Protein AF-A0A1B2EQB4-F1 (afdb_monomer_lite)

Foldseek 3Di:
DDPVVVVVVVLVVVLLVLLVVLLPDDPVCSVVSLVVQLVVQLVVCVVVPDDSVRSNVVSVVSSVSSVVNNVCVVVPVPDPPPDD

pLDDT: mean 88.97, std 14.5, range [37.75, 97.75]

Radius of gyration: 14.94 Å; chains: 1; bounding box: 43×27×37 Å

Secondary structure (DSSP, 8-state):
--HHHHHHHHHHHHHHHHHHHHHTS-HHHHHHHHHHHHHHHHHHHHHTT--HHHHHHHHHHHHHHHHHHHHHHHT--SSS----

Structure (mmCIF, N/CA/C/O backbone):
data_AF-A0A1B2EQB4-F1
#
_entry.id   AF-A0A1B2EQB4-F1
#
loop_
_atom_site.group_PDB
_atom_site.id
_atom_site.type_symbol
_atom_site.label_atom_id
_atom_site.label_alt_id
_atom_site.label_comp_id
_atom_site.label_asym_id
_atom_site.label_entity_id
_atom_site.label_seq_id
_atom_site.pdbx_PDB_ins_code
_atom_site.Cartn_x
_atom_site.Cartn_y
_atom_site.Cartn_z
_atom_site.occupancy
_atom_site.B_iso_or_equiv
_atom_site.auth_seq_id
_atom_site.auth_comp_id
_atom_site.auth_asym_id
_atom_site.auth_atom_id
_atom_site.pdbx_PDB_model_num
ATOM 1 N N . MET A 1 1 ? 8.572 15.804 15.863 1.00 58.91 1 MET A N 1
ATOM 2 C CA . MET A 1 1 ? 7.645 15.475 14.757 1.00 58.91 1 MET A CA 1
ATOM 3 C C . MET A 1 1 ? 6.253 15.260 15.322 1.00 58.91 1 MET A C 1
ATOM 5 O O . MET A 1 1 ? 6.141 14.755 16.436 1.00 58.91 1 MET A O 1
ATOM 9 N N . SER A 1 2 ? 5.210 15.701 14.617 1.00 80.19 2 SER A N 1
ATOM 10 C CA . SER A 1 2 ? 3.822 15.519 15.063 1.00 80.19 2 SER A CA 1
ATOM 11 C C . SER A 1 2 ? 3.354 14.075 14.820 1.00 80.19 2 SER A C 1
ATOM 13 O O . SER A 1 2 ? 3.864 13.389 13.936 1.00 80.19 2 SER A O 1
ATOM 15 N N . LYS A 1 3 ? 2.356 13.594 15.577 1.00 74.75 3 LYS A N 1
ATOM 16 C CA . LYS A 1 3 ? 1.791 12.239 15.386 1.00 74.75 3 LYS A CA 1
ATOM 17 C C . LYS A 1 3 ? 1.269 12.008 13.959 1.00 74.75 3 LYS A C 1
ATOM 19 O O . LYS A 1 3 ? 1.355 10.895 13.455 1.00 74.75 3 LYS A O 1
ATOM 24 N N . GLN A 1 4 ? 0.761 13.058 13.311 1.00 73.38 4 GLN A N 1
ATOM 25 C CA . GLN A 1 4 ? 0.277 13.000 11.930 1.00 73.38 4 GLN A CA 1
ATOM 26 C C . GLN A 1 4 ? 1.412 12.799 10.918 1.00 73.38 4 GLN A C 1
ATOM 28 O O . GLN A 1 4 ? 1.241 12.025 9.983 1.00 73.38 4 GLN A O 1
ATOM 33 N N . GLN A 1 5 ? 2.574 13.431 11.126 1.00 76.06 5 GLN A N 1
ATOM 34 C CA . GLN A 1 5 ? 3.749 13.225 10.269 1.00 76.06 5 GLN A CA 1
ATOM 35 C C . GLN A 1 5 ? 4.214 11.766 10.324 1.00 76.06 5 GLN A C 1
ATOM 37 O O . GLN A 1 5 ? 4.344 11.129 9.287 1.00 76.06 5 GLN A O 1
ATOM 42 N N . ASN A 1 6 ? 4.316 11.191 11.526 1.00 82.88 6 ASN A N 1
ATOM 43 C CA . ASN A 1 6 ? 4.727 9.793 11.689 1.00 82.88 6 ASN A CA 1
ATOM 44 C C . ASN A 1 6 ? 3.763 8.805 11.004 1.00 82.88 6 ASN A C 1
ATOM 46 O O . ASN A 1 6 ? 4.196 7.790 10.462 1.00 82.88 6 ASN A O 1
ATOM 50 N N . ALA A 1 7 ? 2.455 9.086 11.031 1.00 84.12 7 ALA A N 1
ATOM 51 C CA . ALA A 1 7 ? 1.458 8.255 10.359 1.00 84.12 7 ALA A CA 1
ATOM 52 C C . ALA A 1 7 ? 1.573 8.351 8.829 1.00 84.12 7 ALA A C 1
ATOM 54 O O . ALA A 1 7 ? 1.530 7.328 8.144 1.00 84.12 7 ALA A O 1
ATOM 55 N N . ALA A 1 8 ? 1.766 9.560 8.294 1.00 86.38 8 ALA A N 1
ATOM 56 C CA . ALA A 1 8 ? 1.977 9.770 6.865 1.00 86.38 8 ALA A CA 1
ATOM 57 C C . ALA A 1 8 ? 3.261 9.078 6.375 1.00 86.38 8 ALA A C 1
ATOM 59 O O . ALA A 1 8 ? 3.221 8.348 5.385 1.00 86.38 8 ALA A O 1
ATOM 60 N N . ASP A 1 9 ? 4.368 9.219 7.107 1.00 91.00 9 ASP A N 1
ATOM 61 C CA . ASP A 1 9 ? 5.647 8.581 6.777 1.00 91.00 9 ASP A CA 1
ATOM 62 C C . ASP A 1 9 ? 5.548 7.050 6.801 1.00 91.00 9 ASP A C 1
ATOM 64 O O . ASP A 1 9 ? 6.086 6.364 5.924 1.00 91.00 9 ASP A O 1
ATOM 68 N N . ALA A 1 10 ? 4.808 6.493 7.765 1.00 88.75 10 ALA A N 1
ATOM 69 C CA . ALA A 1 10 ? 4.550 5.059 7.832 1.00 88.75 10 ALA A CA 1
ATOM 70 C C . ALA A 1 10 ? 3.740 4.564 6.621 1.00 88.75 10 ALA A C 1
ATOM 72 O O . ALA A 1 10 ? 4.072 3.528 6.039 1.00 88.75 10 ALA A O 1
ATOM 73 N N . ILE A 1 11 ? 2.717 5.316 6.198 1.00 90.00 11 ILE A N 1
ATOM 74 C CA . ILE A 1 11 ? 1.913 4.990 5.011 1.00 90.00 11 ILE A CA 1
ATOM 75 C C . ILE A 1 11 ? 2.771 5.065 3.744 1.00 90.00 11 ILE A C 1
ATOM 77 O O . ILE A 1 11 ? 2.751 4.131 2.943 1.00 90.00 11 ILE A O 1
ATOM 81 N N . LEU A 1 12 ? 3.575 6.117 3.578 1.00 91.88 12 LEU A N 1
ATOM 82 C CA . LEU A 1 12 ? 4.489 6.256 2.439 1.00 91.88 12 LEU A CA 1
ATOM 83 C C . LEU A 1 12 ? 5.513 5.116 2.387 1.00 91.88 12 LEU A C 1
ATOM 85 O O . LEU A 1 12 ? 5.776 4.553 1.322 1.00 91.88 12 LEU A O 1
ATOM 89 N N . THR A 1 13 ? 6.051 4.724 3.541 1.00 93.81 13 THR A N 1
ATOM 90 C CA . THR A 1 13 ? 6.961 3.577 3.656 1.00 93.81 13 THR A CA 1
ATOM 91 C C . THR A 1 13 ? 6.269 2.278 3.240 1.00 93.81 13 THR A C 1
ATOM 93 O O . THR A 1 13 ? 6.841 1.481 2.491 1.00 93.81 13 THR A O 1
ATOM 96 N N . ALA A 1 14 ? 5.021 2.070 3.668 1.00 92.19 14 ALA A N 1
ATOM 97 C CA . ALA A 1 14 ? 4.231 0.909 3.273 1.00 92.19 14 ALA A CA 1
ATOM 98 C C . ALA A 1 14 ? 3.955 0.889 1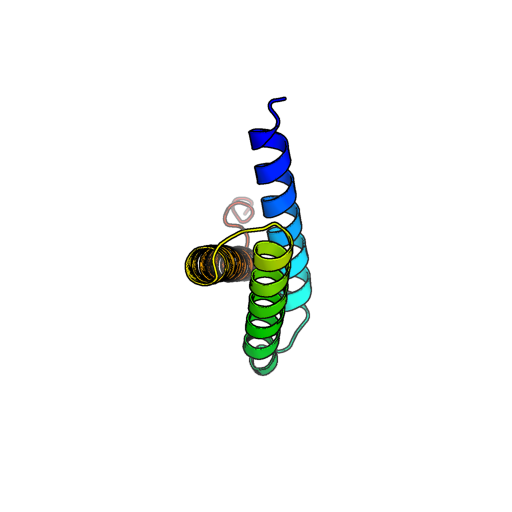.760 1.00 92.19 14 ALA A C 1
ATOM 100 O O . ALA A 1 14 ? 4.184 -0.142 1.126 1.00 92.19 14 ALA A O 1
ATOM 101 N N . ILE A 1 15 ? 3.561 2.026 1.176 1.00 94.94 15 ILE A N 1
ATOM 102 C CA . ILE A 1 15 ? 3.337 2.186 -0.270 1.00 94.94 15 ILE A CA 1
ATOM 103 C C . ILE A 1 15 ? 4.603 1.834 -1.054 1.00 94.94 15 ILE A C 1
ATOM 105 O O . ILE A 1 15 ? 4.546 1.027 -1.981 1.00 94.94 15 ILE A O 1
ATOM 109 N N . ASN A 1 16 ? 5.761 2.373 -0.660 1.00 95.00 16 ASN A N 1
ATOM 110 C CA . ASN A 1 16 ? 7.036 2.060 -1.309 1.00 95.00 16 ASN A CA 1
ATOM 111 C C . ASN A 1 16 ? 7.363 0.564 -1.231 1.00 95.00 16 ASN A C 1
ATOM 113 O O . ASN A 1 16 ? 7.712 -0.052 -2.239 1.00 95.00 16 ASN A O 1
ATOM 117 N N . ARG A 1 17 ? 7.203 -0.052 -0.055 1.00 95.19 17 ARG A N 1
ATOM 118 C CA . ARG A 1 17 ? 7.430 -1.492 0.119 1.00 95.19 17 ARG A CA 1
ATOM 119 C C . ARG A 1 17 ? 6.513 -2.323 -0.779 1.00 95.19 17 ARG A C 1
ATOM 121 O O . ARG A 1 17 ? 6.975 -3.289 -1.384 1.00 95.19 17 ARG A O 1
ATOM 128 N N . TYR A 1 18 ? 5.236 -1.967 -0.872 1.00 95.75 18 TYR A N 1
ATOM 129 C CA . TYR A 1 18 ? 4.267 -2.686 -1.699 1.00 95.75 18 TYR A CA 1
ATOM 130 C C . TYR A 1 18 ? 4.524 -2.498 -3.185 1.00 95.75 18 TYR A C 1
ATOM 132 O O . TYR A 1 18 ? 4.494 -3.481 -3.919 1.00 95.75 18 TYR A O 1
ATOM 140 N N . ALA A 1 19 ? 4.883 -1.291 -3.620 1.00 96.69 19 ALA A N 1
ATOM 141 C CA . ALA A 1 19 ? 5.300 -1.049 -4.995 1.00 96.69 19 ALA A CA 1
ATOM 142 C C . ALA A 1 19 ? 6.487 -1.951 -5.380 1.00 96.69 19 ALA A C 1
ATOM 144 O O . ALA A 1 19 ? 6.423 -2.656 -6.384 1.00 96.69 19 ALA A O 1
ATOM 145 N N . MET A 1 20 ? 7.514 -2.041 -4.527 1.00 96.94 20 MET A N 1
ATOM 146 C CA . MET A 1 20 ? 8.660 -2.933 -4.755 1.00 96.94 20 MET A CA 1
ATOM 147 C C . MET A 1 20 ? 8.288 -4.421 -4.762 1.00 96.94 20 MET A C 1
ATOM 149 O O . MET A 1 20 ? 8.920 -5.206 -5.464 1.00 96.94 20 MET A O 1
ATOM 153 N N . GLN A 1 21 ? 7.291 -4.840 -3.980 1.00 96.38 21 GLN A N 1
ATOM 154 C CA . GLN A 1 21 ? 6.791 -6.219 -4.009 1.00 96.38 21 GLN A CA 1
ATOM 155 C C . GLN A 1 21 ? 6.012 -6.513 -5.297 1.00 96.38 21 GLN A C 1
ATOM 157 O O . GLN A 1 21 ? 6.149 -7.602 -5.846 1.00 96.38 21 GLN A O 1
ATOM 162 N N . ILE A 1 22 ? 5.241 -5.546 -5.796 1.00 97.38 22 ILE A N 1
ATOM 163 C CA . ILE A 1 22 ? 4.458 -5.669 -7.031 1.00 97.38 22 ILE A CA 1
ATOM 164 C C . ILE A 1 22 ? 5.353 -5.686 -8.267 1.00 97.38 22 ILE A C 1
ATOM 166 O O . ILE A 1 22 ? 5.125 -6.491 -9.163 1.00 97.38 22 ILE A O 1
ATOM 170 N N . LEU A 1 23 ? 6.394 -4.855 -8.302 1.00 95.94 23 LEU A N 1
ATOM 171 C CA . LEU A 1 23 ? 7.349 -4.801 -9.414 1.00 95.94 23 LEU A CA 1
ATOM 172 C C . LEU A 1 23 ? 8.067 -6.133 -9.662 1.00 95.94 23 LEU A C 1
ATOM 174 O O . LEU A 1 23 ? 8.477 -6.408 -10.784 1.00 95.94 23 LEU A O 1
ATOM 178 N N . LYS A 1 24 ? 8.190 -6.979 -8.632 1.00 96.25 24 LYS A N 1
ATOM 179 C CA . LYS A 1 24 ? 8.767 -8.329 -8.740 1.00 96.25 24 LYS A CA 1
ATOM 180 C C . LYS A 1 24 ? 7.822 -9.347 -9.382 1.00 96.25 24 LYS A C 1
ATOM 182 O O . LYS A 1 24 ? 8.247 -1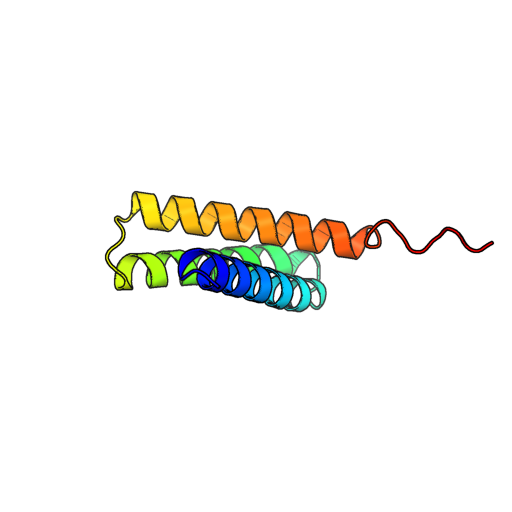0.467 -9.650 1.00 96.25 24 LYS A O 1
ATOM 187 N N . LEU A 1 25 ? 6.550 -8.997 -9.570 1.00 96.19 25 LEU A N 1
ATOM 188 C CA . LEU A 1 25 ? 5.546 -9.880 -10.148 1.00 96.19 25 LEU A CA 1
ATOM 189 C C . LEU A 1 25 ? 5.397 -9.633 -11.658 1.00 96.19 25 LEU A C 1
ATOM 191 O O . LEU A 1 25 ? 5.451 -8.475 -12.099 1.00 96.19 25 LEU A O 1
ATOM 195 N N . PRO A 1 26 ? 5.119 -10.696 -12.435 1.00 94.88 26 PRO A N 1
ATOM 196 C CA . PRO A 1 26 ? 4.607 -10.584 -13.797 1.00 94.88 26 PRO A CA 1
ATOM 197 C C . PRO A 1 26 ? 3.367 -9.683 -13.868 1.00 94.88 26 PRO A C 1
ATOM 199 O O . PRO A 1 26 ? 2.563 -9.663 -12.934 1.00 94.88 26 PRO A O 1
ATOM 202 N N . ALA A 1 27 ? 3.215 -8.928 -14.962 1.00 91.88 27 ALA A N 1
ATOM 203 C CA . ALA A 1 27 ? 2.177 -7.901 -15.103 1.00 91.88 27 ALA A CA 1
ATOM 204 C C . ALA A 1 27 ? 0.749 -8.439 -14.890 1.00 91.88 27 ALA A C 1
ATOM 206 O O . ALA A 1 27 ? -0.063 -7.792 -14.230 1.00 91.88 27 ALA A O 1
ATOM 207 N N . ASP A 1 28 ? 0.475 -9.652 -15.368 1.00 93.88 28 ASP A N 1
ATOM 208 C CA . ASP A 1 28 ? -0.789 -10.381 -15.222 1.00 93.88 28 ASP A CA 1
ATOM 209 C C . ASP A 1 28 ? -1.129 -10.740 -13.763 1.00 93.88 28 ASP A C 1
ATOM 211 O O . ASP A 1 28 ? -2.296 -10.913 -13.420 1.00 93.88 28 ASP A O 1
ATOM 215 N N . GLN A 1 29 ? -0.135 -10.789 -12.872 1.00 95.69 29 GLN A N 1
ATOM 216 C CA . GLN A 1 29 ? -0.320 -11.131 -11.457 1.00 95.69 29 GLN A CA 1
ATOM 217 C C . GLN A 1 29 ? -0.433 -9.906 -10.538 1.00 95.69 29 GLN A C 1
ATOM 219 O O . GLN A 1 29 ? -0.791 -10.029 -9.361 1.00 95.69 29 GLN A O 1
ATOM 224 N N . ARG A 1 30 ? -0.129 -8.705 -11.043 1.00 96.19 30 ARG A N 1
ATOM 225 C CA . ARG A 1 30 ? -0.083 -7.480 -10.226 1.00 96.19 30 ARG A CA 1
ATOM 226 C C . ARG A 1 30 ? -1.461 -7.048 -9.739 1.00 96.19 30 ARG A C 1
ATOM 228 O O . ARG A 1 30 ? -1.594 -6.635 -8.590 1.00 96.19 30 ARG A O 1
ATOM 235 N N . GLU A 1 31 ? -2.492 -7.206 -10.565 1.00 96.94 31 GLU A N 1
ATOM 236 C CA . GLU A 1 31 ? -3.877 -6.866 -10.211 1.00 96.94 31 GLU A CA 1
ATOM 237 C C . GLU A 1 31 ? -4.381 -7.650 -8.995 1.00 96.94 31 GLU A C 1
ATOM 239 O O . GLU A 1 31 ? -4.910 -7.065 -8.047 1.00 96.94 31 GLU A O 1
ATOM 244 N N . ALA A 1 32 ? -4.114 -8.958 -8.954 1.00 96.94 32 ALA A N 1
ATOM 245 C CA . ALA A 1 32 ? -4.433 -9.788 -7.795 1.00 96.94 32 ALA A CA 1
ATOM 246 C C . ALA A 1 32 ? -3.706 -9.299 -6.530 1.00 96.94 32 ALA A C 1
ATOM 248 O O . ALA A 1 32 ? -4.277 -9.283 -5.436 1.00 96.94 32 ALA A O 1
ATOM 249 N N . ARG A 1 33 ? -2.457 -8.834 -6.672 1.00 97.31 33 ARG A N 1
ATOM 250 C CA . ARG A 1 33 ? -1.684 -8.285 -5.553 1.00 97.31 33 ARG A CA 1
ATOM 251 C C . ARG A 1 33 ? -2.244 -6.948 -5.054 1.00 97.31 33 ARG A C 1
ATOM 253 O O . ARG A 1 33 ? -2.323 -6.756 -3.841 1.00 97.31 33 ARG A O 1
ATOM 260 N N . TYR A 1 34 ? -2.682 -6.055 -5.943 1.00 97.56 34 TYR A N 1
ATOM 261 C CA . TYR A 1 34 ? -3.375 -4.821 -5.550 1.00 97.56 34 TYR A CA 1
ATOM 262 C C . TYR A 1 34 ? -4.674 -5.115 -4.789 1.00 97.56 34 TYR A C 1
ATOM 264 O O . TYR A 1 34 ? -4.922 -4.506 -3.747 1.00 97.56 34 TYR A O 1
ATOM 272 N N . ALA A 1 35 ? -5.477 -6.073 -5.265 1.00 97.69 35 ALA A N 1
ATOM 273 C CA . ALA A 1 35 ? -6.714 -6.480 -4.599 1.00 97.69 35 ALA A CA 1
ATOM 274 C C . ALA A 1 35 ? -6.458 -7.056 -3.195 1.00 97.69 35 ALA A C 1
ATOM 276 O O . ALA A 1 35 ? -7.177 -6.722 -2.251 1.00 97.69 35 ALA A O 1
ATOM 277 N N . MET A 1 36 ? -5.395 -7.853 -3.032 1.00 97.25 36 MET A N 1
ATOM 278 C CA . MET A 1 36 ? -4.971 -8.364 -1.726 1.00 97.25 36 MET A CA 1
ATOM 279 C C . MET A 1 36 ? -4.635 -7.226 -0.750 1.00 97.25 36 MET A C 1
ATOM 281 O O . MET A 1 36 ? -5.161 -7.206 0.363 1.00 97.25 36 MET A O 1
ATOM 285 N N . TYR A 1 37 ? -3.805 -6.253 -1.150 1.00 95.50 37 TYR A N 1
ATOM 286 C CA . TYR A 1 37 ? -3.481 -5.117 -0.276 1.00 95.50 37 TYR A CA 1
ATOM 287 C C . TYR A 1 37 ? -4.706 -4.274 0.060 1.00 95.50 37 TYR A C 1
ATOM 289 O O . TYR A 1 37 ? -4.852 -3.850 1.205 1.00 95.50 37 TYR A O 1
ATOM 297 N N . ARG A 1 38 ? -5.613 -4.074 -0.905 1.00 97.44 38 ARG A N 1
ATOM 298 C CA . ARG A 1 38 ? -6.893 -3.407 -0.657 1.00 97.44 38 ARG A CA 1
ATOM 299 C C . ARG A 1 38 ? -7.656 -4.090 0.479 1.00 97.44 38 ARG A C 1
ATOM 301 O O . ARG A 1 38 ? -8.087 -3.412 1.403 1.00 97.44 38 ARG A O 1
ATOM 308 N N . GLY A 1 39 ? -7.800 -5.416 0.420 1.00 97.12 39 GLY A N 1
ATOM 309 C CA . GLY A 1 39 ? -8.493 -6.199 1.447 1.00 97.12 39 GLY A CA 1
ATOM 310 C C . GLY A 1 39 ? -7.860 -6.050 2.830 1.00 97.12 39 GLY A C 1
ATOM 311 O O . GLY A 1 39 ? -8.569 -5.781 3.796 1.00 97.12 39 GLY A O 1
ATOM 312 N N . ILE A 1 40 ? -6.526 -6.121 2.904 1.00 95.12 40 ILE A N 1
ATOM 313 C CA . ILE A 1 40 ? -5.772 -5.928 4.154 1.00 95.12 40 ILE A CA 1
ATOM 314 C C . ILE A 1 40 ? -6.058 -4.553 4.767 1.00 95.12 40 ILE A C 1
ATOM 316 O O . ILE A 1 40 ? -6.297 -4.455 5.968 1.00 95.12 40 ILE A O 1
ATOM 320 N N . TYR A 1 41 ? -6.060 -3.486 3.964 1.00 94.56 41 TYR A N 1
ATOM 321 C CA . TYR A 1 41 ? -6.336 -2.143 4.476 1.00 94.56 41 TYR A CA 1
ATOM 322 C C . TYR A 1 41 ? -7.787 -1.944 4.896 1.00 94.56 41 TYR A C 1
ATOM 324 O O . TYR A 1 41 ? -8.018 -1.295 5.912 1.00 94.56 41 TYR A O 1
ATOM 332 N N . VAL A 1 42 ? -8.752 -2.510 4.166 1.00 97.31 42 VAL A N 1
ATOM 333 C CA . VAL A 1 42 ? -10.161 -2.473 4.587 1.00 97.31 42 VAL A CA 1
ATOM 334 C C . VAL A 1 42 ? -10.310 -3.130 5.955 1.00 97.31 42 VAL A C 1
ATOM 336 O O . VAL A 1 42 ? -10.847 -2.509 6.869 1.00 97.31 42 VAL A O 1
ATOM 339 N N . GLN A 1 43 ? -9.782 -4.347 6.107 1.00 96.38 43 GLN A N 1
ATOM 340 C CA . GLN A 1 43 ? -9.846 -5.082 7.365 1.00 96.38 43 GLN A CA 1
ATOM 341 C C . GLN A 1 43 ? -9.165 -4.304 8.499 1.00 96.38 43 GLN A C 1
ATOM 343 O O . GLN A 1 43 ? -9.774 -4.075 9.538 1.00 96.38 43 GLN A O 1
ATOM 348 N N . SER A 1 44 ? -7.937 -3.825 8.280 1.00 93.31 44 SER A N 1
ATOM 349 C CA . SER A 1 44 ? -7.191 -3.074 9.294 1.00 93.31 44 SER A CA 1
ATOM 350 C C . SER A 1 44 ? -7.915 -1.792 9.717 1.00 93.31 44 SER A C 1
ATOM 352 O O . SER A 1 44 ? -7.993 -1.492 10.906 1.00 93.31 44 SER A O 1
ATOM 354 N N . MET A 1 45 ? -8.499 -1.048 8.774 1.00 94.12 45 MET A N 1
ATOM 355 C CA . MET A 1 45 ? -9.249 0.169 9.091 1.00 94.12 45 MET A CA 1
ATOM 356 C C . MET A 1 45 ? -10.512 -0.136 9.904 1.00 94.12 45 MET A C 1
ATOM 358 O O . MET A 1 45 ? -10.794 0.576 10.870 1.00 94.12 45 MET A O 1
ATOM 362 N N . GLN A 1 46 ? -11.232 -1.209 9.571 1.00 95.00 46 GLN A N 1
ATOM 363 C CA . GLN A 1 46 ? -12.394 -1.666 10.341 1.00 95.00 46 GLN A CA 1
ATOM 364 C C . GLN A 1 46 ? -12.000 -2.106 11.759 1.00 95.00 46 GLN A C 1
ATOM 366 O O . GLN A 1 46 ? -12.647 -1.702 12.722 1.00 95.00 46 GLN A O 1
ATOM 371 N N . GLU A 1 47 ? -10.902 -2.852 11.909 1.00 95.50 47 GLU A N 1
ATOM 372 C CA . GLU A 1 47 ? -10.361 -3.265 13.216 1.00 95.50 47 GLU A CA 1
ATOM 373 C C . GLU A 1 47 ? -9.950 -2.066 14.087 1.00 95.50 47 GLU A C 1
ATOM 375 O O . GLU A 1 47 ? -10.033 -2.129 15.312 1.00 95.50 47 GLU A O 1
ATOM 380 N N . THR A 1 48 ? -9.562 -0.947 13.469 1.00 91.06 48 THR A N 1
ATOM 381 C CA . THR A 1 48 ? -9.250 0.312 14.174 1.00 91.06 48 THR A CA 1
ATOM 382 C C . THR A 1 48 ? -10.462 1.224 14.409 1.00 91.06 48 THR A C 1
ATOM 384 O O . THR A 1 48 ? -10.301 2.331 14.921 1.00 91.06 48 THR A O 1
ATOM 387 N N . GLY A 1 49 ? -11.674 0.767 14.074 1.00 93.75 49 GLY A N 1
ATOM 388 C CA . GLY A 1 49 ? -12.931 1.463 14.366 1.00 93.75 49 GLY A CA 1
ATOM 389 C C . GLY A 1 49 ? -13.442 2.402 13.269 1.00 93.75 49 GLY A C 1
ATOM 390 O O . GLY A 1 49 ? -14.366 3.173 13.523 1.00 93.75 49 GLY A O 1
ATOM 391 N N . SER A 1 50 ? -12.876 2.356 12.059 1.00 95.50 50 SER A N 1
ATOM 392 C CA . SER A 1 50 ? -13.419 3.102 10.913 1.00 95.50 50 SER A CA 1
ATOM 393 C C . SER A 1 50 ? -14.708 2.463 10.392 1.00 95.50 50 SER A C 1
ATOM 395 O O . SER A 1 50 ? -14.866 1.240 10.455 1.00 95.50 50 SER A O 1
ATOM 397 N N . THR A 1 51 ? -15.613 3.261 9.813 1.00 97.44 51 THR A N 1
ATOM 398 C CA . THR A 1 51 ? -16.801 2.695 9.147 1.00 97.4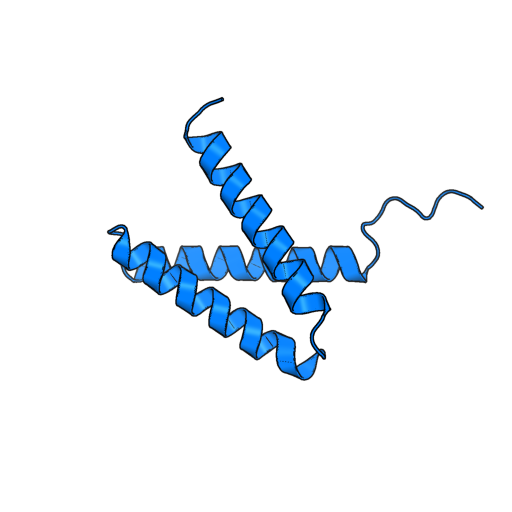4 51 THR A CA 1
ATOM 399 C C . THR A 1 51 ? -16.402 1.898 7.898 1.00 97.44 51 THR A C 1
ATOM 401 O O . THR A 1 51 ? -15.323 2.131 7.335 1.00 97.44 51 THR A O 1
ATOM 404 N N . PRO A 1 52 ? -17.250 0.970 7.413 1.00 96.12 52 PRO A N 1
ATOM 405 C CA . PRO A 1 52 ? -16.980 0.238 6.177 1.00 96.12 52 PRO A CA 1
ATOM 406 C C . PRO A 1 52 ? -16.672 1.149 4.980 1.00 96.12 52 PRO A C 1
ATOM 408 O O . PRO A 1 52 ? -15.755 0.862 4.212 1.00 96.12 52 PRO A O 1
ATOM 411 N N . GLU A 1 53 ? -17.380 2.270 4.849 1.00 97.44 53 GLU A N 1
ATOM 412 C CA . GLU A 1 53 ? -17.198 3.240 3.767 1.00 97.44 53 GLU A CA 1
ATOM 413 C C . GLU A 1 53 ? -15.838 3.934 3.873 1.00 97.44 53 GLU A C 1
ATOM 415 O O . GLU A 1 53 ? -15.094 3.984 2.893 1.00 97.44 53 GLU A O 1
ATOM 420 N N . GLN A 1 54 ? -15.474 4.399 5.074 1.00 96.75 54 GLN A N 1
ATOM 421 C CA . GLN A 1 54 ? -14.178 5.033 5.337 1.00 96.75 54 GLN A CA 1
ATOM 422 C C . GLN A 1 54 ? -13.015 4.067 5.086 1.00 96.75 54 GLN A C 1
ATOM 424 O O . GLN A 1 54 ? -12.007 4.439 4.48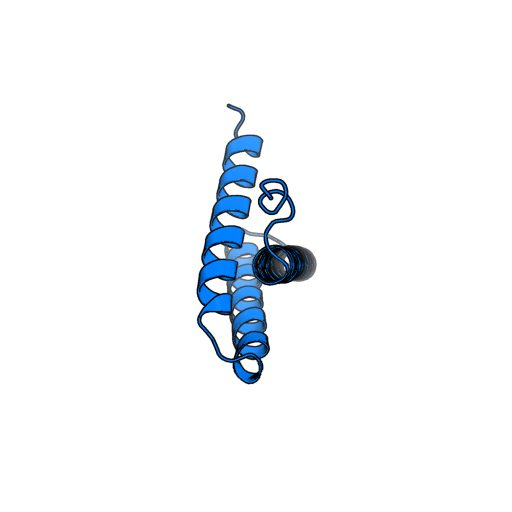3 1.00 96.75 54 GLN A O 1
ATOM 429 N N . ALA A 1 55 ? -13.162 2.813 5.517 1.00 96.50 55 ALA A N 1
ATOM 430 C CA . ALA A 1 55 ? -12.171 1.765 5.310 1.00 96.50 55 ALA A CA 1
ATOM 431 C C . ALA A 1 55 ? -11.957 1.472 3.817 1.00 96.50 55 ALA A C 1
ATOM 433 O O . ALA A 1 55 ? -10.818 1.381 3.352 1.00 96.50 55 ALA A O 1
ATOM 434 N N . VAL A 1 56 ? -13.049 1.368 3.053 1.00 97.75 56 VAL A N 1
ATOM 435 C CA . VAL A 1 56 ? -13.014 1.165 1.599 1.00 97.75 56 VAL A CA 1
ATOM 436 C C . VAL A 1 56 ? -12.387 2.357 0.883 1.00 97.75 56 VAL A C 1
ATOM 438 O O . VAL A 1 56 ? -11.530 2.159 0.019 1.00 97.75 56 VAL A O 1
ATOM 441 N N . GLU A 1 57 ? -12.773 3.580 1.239 1.00 97.44 57 GLU A N 1
ATOM 442 C CA . GLU A 1 57 ? -12.226 4.796 0.639 1.00 97.44 57 GLU A CA 1
ATOM 443 C C . GLU A 1 57 ? -10.716 4.907 0.881 1.00 97.44 57 GLU A C 1
ATOM 445 O O . GLU A 1 57 ? -9.945 5.133 -0.056 1.00 97.44 57 GLU A O 1
ATOM 450 N N . PHE A 1 58 ? -10.276 4.688 2.123 1.00 94.94 58 PHE A N 1
ATOM 451 C CA . PHE A 1 58 ? -8.861 4.703 2.475 1.00 94.94 58 PHE A CA 1
ATOM 452 C C . PHE A 1 58 ? -8.073 3.635 1.708 1.00 94.94 58 PHE A C 1
ATOM 454 O O . PHE A 1 58 ? -7.052 3.939 1.088 1.00 94.94 58 PHE A O 1
ATOM 461 N N . ALA A 1 59 ? -8.562 2.393 1.692 1.00 96.12 59 ALA A N 1
ATOM 462 C CA . ALA A 1 59 ? -7.901 1.297 0.991 1.00 96.12 59 ALA A CA 1
ATOM 463 C C . ALA A 1 59 ? -7.780 1.558 -0.520 1.00 96.12 59 ALA A C 1
ATOM 465 O O . ALA A 1 59 ? -6.735 1.271 -1.110 1.00 96.12 59 ALA A O 1
ATOM 466 N N . ASN A 1 60 ? -8.814 2.137 -1.141 1.00 97.56 60 ASN A N 1
ATOM 467 C CA . ASN A 1 60 ? -8.781 2.533 -2.549 1.00 97.56 60 ASN A CA 1
ATOM 468 C C . ASN A 1 60 ? -7.670 3.559 -2.812 1.00 97.56 60 ASN A C 1
ATOM 470 O O . ASN A 1 60 ? -6.858 3.351 -3.713 1.00 97.56 60 ASN A O 1
ATOM 474 N N . LYS A 1 61 ? -7.584 4.611 -1.985 1.00 96.38 61 LYS A N 1
ATOM 475 C CA . LYS A 1 61 ? -6.547 5.649 -2.099 1.00 96.38 61 LYS A CA 1
ATOM 476 C C . LYS A 1 61 ? -5.143 5.062 -1.966 1.00 96.38 61 LYS A C 1
ATOM 478 O O . LYS A 1 61 ? -4.275 5.351 -2.784 1.00 96.38 61 LYS A O 1
ATOM 483 N N . VAL A 1 62 ? -4.902 4.193 -0.981 1.00 95.44 62 VAL A N 1
ATOM 484 C CA . VAL A 1 62 ? -3.576 3.571 -0.807 1.00 95.44 62 VAL A CA 1
ATOM 485 C C . VAL A 1 62 ? -3.185 2.719 -2.020 1.00 95.44 62 VAL A C 1
ATOM 487 O O . VAL A 1 62 ? -2.032 2.760 -2.461 1.00 95.44 62 VAL A O 1
ATOM 490 N N . VAL A 1 63 ? -4.128 1.971 -2.597 1.00 97.44 63 VAL A N 1
ATOM 491 C CA . VAL A 1 63 ? -3.876 1.184 -3.813 1.00 97.44 63 VAL A CA 1
ATOM 492 C C . VAL A 1 63 ? -3.597 2.080 -5.015 1.00 97.44 63 VAL A C 1
ATOM 494 O O . VAL A 1 63 ? -2.665 1.795 -5.765 1.00 97.44 63 VAL A O 1
ATOM 497 N N . GLU A 1 64 ? -4.343 3.170 -5.184 1.00 97.62 64 GLU A N 1
ATOM 498 C CA . GLU A 1 64 ? -4.110 4.160 -6.239 1.00 97.62 64 GLU A CA 1
ATOM 499 C C . GLU A 1 64 ? -2.700 4.760 -6.144 1.00 97.62 64 GLU A C 1
ATOM 501 O O . GLU A 1 64 ? -1.943 4.717 -7.116 1.00 97.62 64 GLU A O 1
ATOM 506 N N . PHE A 1 65 ? -2.287 5.206 -4.953 1.00 96.38 65 PHE A N 1
ATOM 507 C CA . PHE A 1 65 ? -0.925 5.700 -4.735 1.00 96.38 65 PHE A CA 1
ATOM 508 C C . PHE A 1 65 ? 0.135 4.625 -4.991 1.00 96.38 65 PHE A C 1
ATOM 510 O O . PHE A 1 65 ? 1.194 4.917 -5.543 1.00 96.38 65 PHE A O 1
ATOM 517 N N . THR A 1 66 ? -0.144 3.368 -4.641 1.00 97.19 66 THR A N 1
ATOM 518 C CA . THR A 1 66 ? 0.773 2.253 -4.920 1.00 97.19 66 THR A CA 1
ATOM 519 C C . THR A 1 66 ? 0.907 2.002 -6.423 1.00 97.19 66 THR A C 1
ATOM 521 O O . THR A 1 66 ? 2.018 1.788 -6.902 1.00 97.19 66 THR A O 1
ATOM 524 N N . ARG A 1 67 ? -0.188 2.070 -7.193 1.00 96.94 67 ARG A N 1
ATOM 525 C CA . ARG A 1 67 ? -0.158 1.985 -8.666 1.00 96.94 67 ARG A CA 1
ATOM 526 C C . ARG A 1 67 ? 0.659 3.114 -9.275 1.00 96.94 67 ARG A C 1
ATOM 528 O O . ARG A 1 67 ? 1.544 2.848 -10.084 1.00 96.94 67 ARG A O 1
ATOM 535 N N . ALA A 1 68 ? 0.404 4.348 -8.846 1.00 96.44 68 ALA A N 1
ATOM 536 C CA . ALA A 1 68 ? 1.162 5.509 -9.293 1.00 96.44 68 ALA A CA 1
ATOM 537 C C . ALA A 1 68 ? 2.656 5.341 -8.985 1.00 96.44 68 ALA A C 1
ATOM 539 O O . ALA A 1 68 ? 3.495 5.561 -9.854 1.00 96.44 68 ALA A O 1
ATOM 540 N N . ARG A 1 69 ? 2.999 4.862 -7.783 1.00 95.56 69 ARG A N 1
ATOM 541 C CA . ARG A 1 69 ? 4.392 4.628 -7.398 1.00 95.56 69 ARG A CA 1
ATOM 542 C C . ARG A 1 69 ? 5.067 3.543 -8.234 1.00 95.56 69 ARG A C 1
ATOM 544 O O . ARG A 1 69 ? 6.216 3.732 -8.614 1.00 95.56 69 ARG A O 1
ATOM 551 N N . VAL A 1 70 ? 4.376 2.439 -8.528 1.00 95.75 70 VAL A N 1
ATOM 552 C CA . VAL A 1 70 ? 4.876 1.396 -9.443 1.00 95.75 70 VAL A CA 1
ATOM 553 C C . VAL A 1 70 ? 5.175 2.006 -10.807 1.00 95.75 70 VAL A C 1
ATOM 555 O O . VAL A 1 70 ? 6.311 1.914 -11.257 1.00 95.75 70 VAL A O 1
ATOM 558 N N . LYS A 1 71 ? 4.212 2.725 -11.393 1.00 94.62 71 LYS A N 1
ATOM 559 C CA . LYS A 1 71 ? 4.379 3.392 -12.688 1.00 94.62 71 LYS A CA 1
ATOM 560 C C . LYS A 1 71 ? 5.578 4.350 -12.698 1.00 94.62 71 LYS A C 1
ATOM 562 O O . LYS A 1 71 ? 6.417 4.255 -13.581 1.00 94.62 71 LYS A O 1
ATOM 567 N N . MET A 1 72 ? 5.722 5.190 -11.669 1.00 93.81 72 MET A N 1
ATOM 568 C CA . MET A 1 72 ? 6.870 6.099 -11.533 1.00 93.81 72 MET A CA 1
ATOM 569 C C . MET A 1 72 ? 8.221 5.379 -11.466 1.00 93.81 72 MET A C 1
ATOM 571 O O . MET A 1 72 ? 9.229 5.950 -11.864 1.00 93.81 72 MET A O 1
ATOM 575 N N . ILE A 1 73 ? 8.276 4.179 -10.884 1.00 92.38 73 ILE A N 1
ATOM 576 C CA . ILE A 1 73 ? 9.516 3.398 -10.822 1.00 92.38 73 ILE A CA 1
ATOM 577 C C . ILE A 1 73 ? 9.800 2.752 -12.185 1.00 92.38 73 ILE A C 1
ATOM 579 O O . ILE A 1 73 ? 10.948 2.749 -12.617 1.00 92.38 73 ILE A O 1
ATOM 583 N N . GLU A 1 74 ? 8.774 2.238 -12.870 1.00 90.38 74 GLU A N 1
ATOM 584 C CA . GLU A 1 74 ? 8.912 1.617 -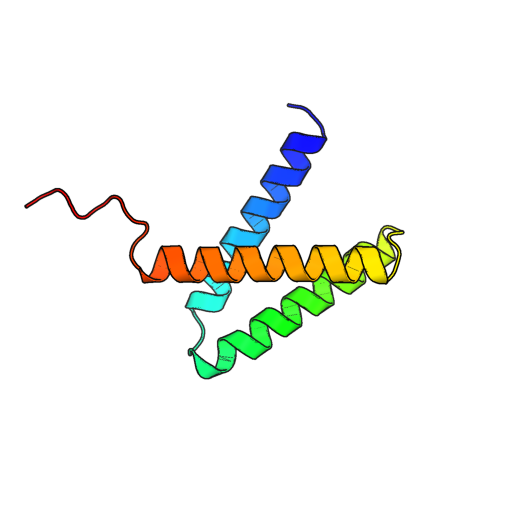14.198 1.00 90.38 74 GLU A CA 1
ATOM 585 C C . GLU A 1 74 ? 9.304 2.610 -15.287 1.00 90.38 74 GLU A C 1
ATOM 587 O O . GLU A 1 74 ? 10.117 2.284 -16.145 1.00 90.38 74 GLU A O 1
ATOM 592 N N . GLU A 1 75 ? 8.771 3.829 -15.231 1.00 89.50 75 GLU A N 1
ATOM 593 C CA . GLU A 1 75 ? 9.106 4.910 -16.164 1.00 89.50 75 GLU A CA 1
ATOM 594 C C . GLU A 1 75 ? 10.513 5.489 -15.920 1.00 89.50 75 GLU A C 1
ATOM 596 O O . GLU A 1 75 ? 10.936 6.396 -16.632 1.00 89.50 75 GLU A O 1
ATOM 601 N N . GLY A 1 76 ? 11.252 4.944 -14.943 1.00 73.38 76 GLY A N 1
ATOM 602 C CA . GLY A 1 76 ? 12.465 5.535 -14.399 1.00 73.38 76 GLY A CA 1
ATOM 603 C C . GLY A 1 76 ? 12.071 6.754 -13.578 1.00 73.38 76 GLY A C 1
ATOM 604 O O . GLY A 1 76 ? 11.582 7.738 -14.120 1.00 73.38 76 GLY A O 1
ATOM 605 N N . SER A 1 77 ? 12.248 6.704 -12.256 1.00 60.91 77 SER A N 1
ATOM 606 C CA . SER A 1 77 ? 11.929 7.832 -11.373 1.00 60.91 77 SER A CA 1
ATOM 607 C C . SER A 1 77 ? 12.598 9.101 -11.912 1.00 60.91 77 SER A C 1
ATOM 609 O O . SER A 1 77 ? 13.817 9.198 -11.829 1.00 60.91 77 SER A O 1
ATOM 611 N N . GLY A 1 78 ? 11.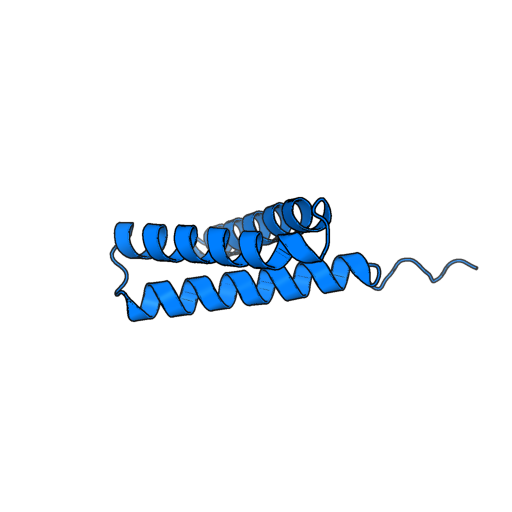823 9.999 -12.532 1.00 55.28 78 GLY A N 1
ATOM 612 C CA . GLY A 1 78 ? 12.262 10.884 -13.624 1.00 55.28 78 GLY A CA 1
ATOM 613 C C . GLY A 1 78 ? 13.342 11.931 -13.329 1.00 55.28 78 GLY A C 1
ATOM 614 O O . GLY A 1 78 ? 13.075 13.118 -13.477 1.00 55.28 78 GLY A O 1
ATOM 615 N N . ALA A 1 79 ? 14.555 11.523 -12.945 1.00 51.12 79 ALA A N 1
ATOM 616 C CA . ALA A 1 79 ? 15.675 12.422 -12.660 1.00 51.12 79 ALA A CA 1
ATOM 617 C C . ALA A 1 79 ? 17.079 11.765 -12.704 1.00 51.12 79 ALA A C 1
ATOM 619 O O . ALA A 1 79 ? 17.975 12.241 -12.018 1.00 51.12 79 ALA A O 1
ATOM 620 N N . GLU A 1 80 ? 17.321 10.706 -13.490 1.00 53.06 80 GLU A N 1
ATOM 621 C CA . GLU A 1 80 ? 18.690 10.169 -13.692 1.00 53.06 80 GLU A CA 1
ATOM 622 C C . GLU A 1 80 ? 18.989 9.801 -15.158 1.00 53.06 80 GLU A C 1
ATOM 624 O O . GLU A 1 80 ? 19.543 8.750 -15.469 1.00 53.06 80 GLU A O 1
ATOM 629 N N . SER A 1 81 ? 18.628 10.670 -16.104 1.00 45.22 81 SER A N 1
ATOM 630 C CA . SER A 1 81 ? 19.098 10.545 -17.499 1.00 45.22 81 SER A CA 1
ATOM 631 C C . SER A 1 81 ? 19.716 11.822 -18.070 1.00 45.22 81 SER A C 1
ATOM 633 O O . SER A 1 81 ? 19.937 11.904 -19.271 1.00 45.22 81 SER A O 1
ATOM 635 N N . GLU A 1 82 ? 20.092 12.786 -17.226 1.00 47.25 82 GLU A N 1
ATOM 636 C CA . GLU A 1 82 ? 20.924 13.923 -17.642 1.00 47.25 82 GLU A CA 1
ATOM 637 C C . GLU A 1 82 ? 22.380 13.715 -17.207 1.00 47.25 82 GLU A C 1
ATOM 639 O O . GLU A 1 82 ? 22.908 14.411 -16.344 1.00 47.25 82 GLU A O 1
ATOM 644 N N . LYS A 1 83 ? 23.021 12.696 -17.786 1.00 46.47 83 LYS A N 1
ATOM 645 C CA . LYS A 1 83 ? 24.477 12.635 -17.974 1.00 46.47 83 LYS A CA 1
ATOM 646 C C . LYS A 1 83 ? 24.775 11.850 -19.250 1.00 46.47 83 LYS A C 1
ATOM 648 O O . LYS A 1 83 ? 25.042 10.651 -19.195 1.00 46.47 83 LYS A O 1
ATOM 653 N N . ALA A 1 84 ? 24.713 12.542 -20.380 1.00 37.75 84 ALA A N 1
ATOM 654 C CA . ALA A 1 84 ? 25.384 12.174 -21.621 1.00 37.75 84 ALA A CA 1
ATOM 655 C C . ALA A 1 84 ? 25.942 13.452 -22.248 1.00 37.75 84 ALA A C 1
ATOM 657 O O . ALA A 1 84 ? 25.181 14.444 -22.291 1.00 37.75 84 ALA A O 1
#

Organism: NCBI:txid1882682

Sequence (84 aa):
MSKQQNAADAILTAINRYAMQILKLPADQREARYAMYRGIYVQSMQETGSTPEQAVEFANKVVEFTRARVKMIEEGSGAESEKA